Protein AF-A0A2S7SZ39-F1 (afdb_monomer_lite)

Foldseek 3Di:
DDFDWDFDADPVRHTDDIDGDPVSVVVVVVVVPPDPPVVNVVVVVVVVVVCVVPVPPDDDPVVVVVVD

Structure (mmCIF, N/CA/C/O backbone):
data_AF-A0A2S7SZ39-F1
#
_entry.id   AF-A0A2S7SZ39-F1
#
loop_
_atom_site.group_PDB
_atom_site.id
_atom_site.type_symbol
_atom_site.label_atom_id
_atom_site.label_alt_id
_atom_site.label_comp_id
_atom_site.label_asym_id
_atom_site.label_entity_id
_atom_site.label_seq_id
_atom_site.pdbx_PDB_ins_code
_atom_site.Cartn_x
_atom_site.Cartn_y
_atom_site.Cartn_z
_atom_site.occupancy
_atom_site.B_iso_or_equiv
_atom_site.auth_seq_id
_atom_site.auth_comp_id
_atom_site.auth_asym_id
_atom_site.auth_atom_id
_atom_site.pdbx_PDB_model_num
ATOM 1 N N . MET A 1 1 ? 19.806 1.019 -3.044 1.00 57.94 1 MET A N 1
ATOM 2 C CA . MET A 1 1 ? 19.612 -0.083 -4.014 1.00 57.94 1 MET A CA 1
ATOM 3 C C . MET A 1 1 ? 18.712 0.457 -5.117 1.00 57.94 1 MET A C 1
ATOM 5 O O . MET A 1 1 ? 17.703 1.052 -4.772 1.00 57.94 1 MET A O 1
ATOM 9 N N . VAL A 1 2 ? 19.105 0.378 -6.392 1.00 68.94 2 VAL A N 1
ATOM 10 C CA . VAL A 1 2 ? 18.416 1.094 -7.486 1.00 68.94 2 VAL A CA 1
ATOM 11 C C . VAL A 1 2 ? 17.574 0.112 -8.295 1.00 68.94 2 VAL A C 1
ATOM 13 O O . VAL A 1 2 ? 18.088 -0.899 -8.767 1.00 68.94 2 VAL A O 1
ATOM 16 N N . VAL A 1 3 ? 16.283 0.406 -8.430 1.00 84.56 3 VAL A N 1
ATOM 17 C CA . VAL A 1 3 ? 15.375 -0.285 -9.350 1.00 84.56 3 VAL A CA 1
ATOM 18 C C . VAL A 1 3 ? 15.489 0.400 -10.712 1.00 84.56 3 VAL A C 1
ATOM 20 O O . VAL A 1 3 ? 15.474 1.627 -10.768 1.00 84.56 3 VAL A O 1
ATOM 23 N N . ASN A 1 4 ? 15.625 -0.367 -11.796 1.00 87.50 4 ASN A N 1
ATOM 24 C CA . ASN A 1 4 ? 15.764 0.177 -13.149 1.00 87.50 4 ASN A CA 1
ATOM 25 C C . ASN A 1 4 ? 14.578 -0.260 -14.031 1.00 87.50 4 ASN A C 1
ATOM 27 O O . ASN A 1 4 ? 14.676 -1.291 -14.702 1.00 87.50 4 ASN A O 1
ATOM 31 N N . PRO A 1 5 ? 13.436 0.453 -13.979 1.00 89.88 5 PRO A N 1
ATOM 32 C CA . PRO A 1 5 ? 12.279 0.138 -14.809 1.00 89.88 5 PRO A CA 1
ATOM 33 C C . PRO A 1 5 ? 12.592 0.382 -16.287 1.00 89.88 5 PRO A C 1
ATOM 35 O O . PRO A 1 5 ? 13.239 1.367 -16.645 1.00 89.88 5 PRO A O 1
ATOM 38 N N . GLN A 1 6 ? 12.102 -0.502 -17.152 1.00 94.62 6 GLN A N 1
ATOM 39 C CA . GLN A 1 6 ? 12.165 -0.312 -18.599 1.00 94.62 6 GLN A CA 1
ATOM 40 C C . GLN A 1 6 ? 10.813 0.184 -19.098 1.00 94.62 6 GLN A C 1
ATOM 42 O O . GLN A 1 6 ? 9.776 -0.340 -18.701 1.00 94.62 6 GLN A O 1
ATOM 47 N N . TYR A 1 7 ? 10.814 1.184 -19.972 1.00 95.62 7 TYR A N 1
ATOM 48 C CA . TYR A 1 7 ? 9.590 1.776 -20.502 1.00 95.62 7 TYR A CA 1
ATOM 49 C C . TYR A 1 7 ? 9.302 1.231 -21.898 1.00 95.62 7 TYR A C 1
ATOM 51 O O . TYR A 1 7 ? 10.198 1.121 -22.734 1.00 95.62 7 TYR A O 1
ATOM 59 N N . LEU A 1 8 ? 8.039 0.890 -22.132 1.00 96.06 8 LEU A N 1
ATOM 60 C CA . LEU A 1 8 ? 7.523 0.472 -23.428 1.00 96.06 8 LEU A CA 1
ATOM 61 C C . LEU A 1 8 ? 6.800 1.654 -24.066 1.00 96.06 8 LEU A C 1
ATOM 63 O O . LEU A 1 8 ? 6.026 2.341 -23.394 1.00 96.06 8 LEU A O 1
ATOM 67 N N . PHE A 1 9 ? 7.030 1.864 -25.359 1.00 97.56 9 PHE A N 1
ATOM 68 C CA . PHE A 1 9 ? 6.496 2.999 -26.105 1.00 97.56 9 PHE A CA 1
ATOM 69 C C . PHE A 1 9 ? 5.674 2.530 -27.308 1.00 97.56 9 PHE A C 1
ATOM 71 O O . PHE A 1 9 ? 5.987 1.506 -27.917 1.00 97.56 9 PHE A O 1
ATOM 78 N N . ASP A 1 10 ? 4.625 3.278 -27.653 1.00 95.62 10 ASP A N 1
ATOM 79 C CA . ASP A 1 10 ? 3.902 3.090 -28.910 1.00 95.62 10 ASP A CA 1
ATOM 80 C C . ASP A 1 10 ? 4.701 3.630 -30.114 1.00 95.62 10 ASP A C 1
ATOM 82 O O . ASP A 1 10 ? 5.771 4.228 -29.982 1.00 95.62 10 ASP A O 1
ATOM 86 N N . ALA A 1 11 ? 4.152 3.462 -31.3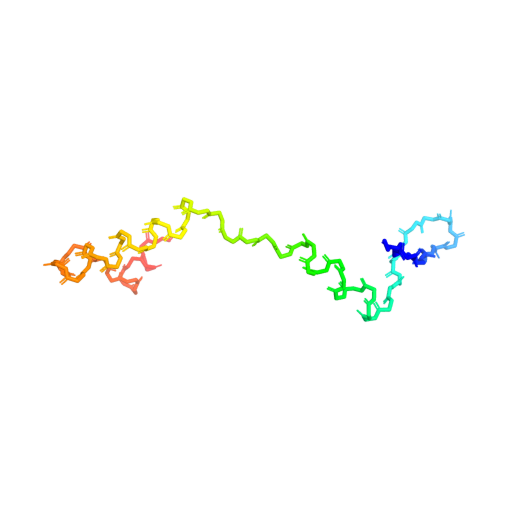20 1.00 95.56 11 ALA A N 1
ATOM 87 C CA . ALA A 1 11 ? 4.768 3.952 -32.556 1.00 95.56 11 ALA A CA 1
ATOM 88 C C . ALA A 1 11 ? 4.902 5.489 -32.634 1.00 95.56 11 ALA A C 1
ATOM 90 O O . ALA A 1 11 ? 5.607 5.998 -33.502 1.00 95.56 11 ALA A O 1
ATOM 91 N N . LYS A 1 12 ? 4.214 6.233 -31.761 1.00 97.00 12 LYS A N 1
ATOM 92 C CA . LYS A 1 12 ? 4.286 7.695 -31.651 1.00 97.00 12 LYS A CA 1
ATOM 93 C C . LYS A 1 12 ? 5.240 8.143 -30.536 1.00 97.00 12 LYS A C 1
ATOM 95 O O . LYS A 1 12 ? 5.409 9.344 -30.350 1.00 97.00 12 LYS A O 1
ATOM 100 N N . GLY A 1 13 ? 5.866 7.208 -29.817 1.00 94.81 13 GLY A N 1
ATOM 101 C CA . GLY A 1 13 ? 6.759 7.491 -28.697 1.00 94.81 13 GLY A CA 1
ATOM 102 C C . GLY A 1 13 ? 6.042 7.752 -27.369 1.00 94.81 13 GLY A C 1
ATOM 103 O O . GLY A 1 13 ? 6.687 8.196 -26.423 1.00 94.81 13 GLY A O 1
ATOM 104 N N . ASN A 1 14 ? 4.737 7.485 -27.262 1.00 96.81 14 ASN A N 1
ATOM 105 C CA . ASN A 1 14 ? 4.022 7.601 -25.992 1.00 96.81 14 ASN A CA 1
ATOM 106 C C . ASN A 1 14 ? 4.299 6.378 -25.122 1.00 96.81 14 ASN A C 1
ATOM 108 O O . ASN A 1 14 ? 4.233 5.247 -25.603 1.00 96.81 14 ASN A O 1
ATOM 112 N N . THR A 1 15 ? 4.555 6.590 -23.832 1.00 96.94 15 THR A N 1
ATOM 113 C CA . THR A 1 15 ? 4.702 5.496 -22.867 1.00 96.94 15 THR A CA 1
ATOM 114 C C . THR A 1 15 ? 3.389 4.729 -22.736 1.00 96.94 15 THR A C 1
ATOM 116 O O . THR A 1 15 ? 2.368 5.303 -22.363 1.00 96.94 15 THR A O 1
ATOM 119 N N . ILE A 1 16 ? 3.426 3.426 -22.999 1.00 97.06 16 ILE A N 1
ATOM 120 C CA . ILE A 1 16 ? 2.267 2.523 -22.896 1.00 97.06 16 ILE A CA 1
ATOM 121 C C . ILE A 1 16 ? 2.425 1.466 -21.806 1.00 97.06 16 ILE A C 1
ATOM 123 O O . ILE A 1 16 ? 1.467 0.775 -21.473 1.00 97.06 16 ILE A O 1
ATOM 127 N N . GLY A 1 17 ? 3.622 1.321 -21.241 1.00 95.12 17 GLY A N 1
ATOM 128 C CA . GLY A 1 17 ? 3.853 0.347 -20.188 1.00 95.12 17 GLY A CA 1
ATOM 129 C C . GLY A 1 17 ? 5.209 0.493 -19.524 1.00 95.12 17 GLY A C 1
ATOM 130 O O . GLY A 1 17 ? 6.112 1.161 -20.030 1.00 95.12 17 GLY A O 1
ATOM 131 N N . VAL A 1 18 ? 5.335 -0.171 -18.382 1.00 95.19 18 VAL A N 1
ATOM 132 C CA . VAL A 1 18 ? 6.588 -0.347 -17.655 1.00 95.19 18 VAL A CA 1
ATOM 133 C C . VAL A 1 18 ? 6.813 -1.837 -17.480 1.00 95.19 18 VAL A C 1
ATOM 135 O O . VAL A 1 18 ? 5.932 -2.556 -17.017 1.00 95.19 18 VAL A O 1
ATOM 138 N N . PHE A 1 19 ? 8.003 -2.290 -17.844 1.00 94.25 19 PHE A N 1
ATOM 139 C CA . PHE A 1 19 ? 8.495 -3.612 -17.521 1.00 94.25 19 PHE A CA 1
ATOM 140 C C . PHE A 1 19 ? 9.424 -3.529 -16.312 1.00 94.25 19 PHE A C 1
ATOM 142 O O . PHE A 1 19 ? 10.368 -2.732 -16.270 1.00 94.25 19 PHE A O 1
ATOM 149 N N . LEU A 1 20 ? 9.162 -4.396 -15.341 1.00 93.25 20 LEU A N 1
ATOM 150 C CA . LEU A 1 20 ? 9.982 -4.570 -14.160 1.00 93.25 20 LEU A CA 1
ATOM 151 C C . LEU A 1 20 ? 10.107 -6.062 -13.853 1.00 93.25 20 LEU A C 1
ATOM 153 O O . LEU A 1 20 ? 9.135 -6.803 -13.986 1.00 93.25 20 LEU A O 1
ATOM 157 N N . SER A 1 21 ? 11.299 -6.509 -13.453 1.00 92.56 21 SER A N 1
ATOM 158 C CA . SER A 1 21 ? 11.460 -7.881 -12.968 1.00 92.56 21 SER A CA 1
ATOM 159 C C . SER A 1 21 ? 10.689 -8.080 -11.664 1.00 92.56 21 SER A C 1
ATOM 161 O O . SER A 1 21 ? 10.517 -7.131 -10.896 1.00 92.56 21 SER A O 1
ATOM 163 N N . ILE A 1 22 ? 10.285 -9.322 -11.386 1.00 90.50 22 ILE A N 1
ATOM 164 C CA . ILE A 1 22 ? 9.605 -9.679 -10.132 1.00 90.50 22 ILE A CA 1
ATOM 165 C C . ILE A 1 22 ? 10.444 -9.253 -8.917 1.00 90.50 22 ILE A C 1
ATOM 167 O O . ILE A 1 22 ? 9.949 -8.525 -8.068 1.00 90.50 22 ILE A O 1
ATOM 171 N N . ASP A 1 23 ? 11.751 -9.528 -8.912 1.00 90.12 23 ASP A N 1
ATOM 172 C CA . ASP A 1 23 ? 12.651 -9.072 -7.841 1.00 90.12 23 ASP A CA 1
ATOM 173 C C . ASP A 1 23 ? 12.689 -7.543 -7.666 1.00 90.12 23 ASP A C 1
ATOM 175 O O . ASP A 1 23 ? 12.962 -7.035 -6.577 1.00 90.12 23 ASP A O 1
ATOM 179 N N . GLY A 1 24 ? 12.516 -6.787 -8.755 1.00 89.88 24 GLY A N 1
ATOM 180 C CA . GLY A 1 24 ? 12.435 -5.329 -8.715 1.00 89.88 24 GLY A CA 1
ATOM 181 C C . GLY A 1 24 ? 11.096 -4.859 -8.155 1.00 89.88 24 GLY A C 1
ATOM 182 O O . GLY A 1 24 ? 11.061 -3.914 -7.367 1.00 89.88 24 GLY A O 1
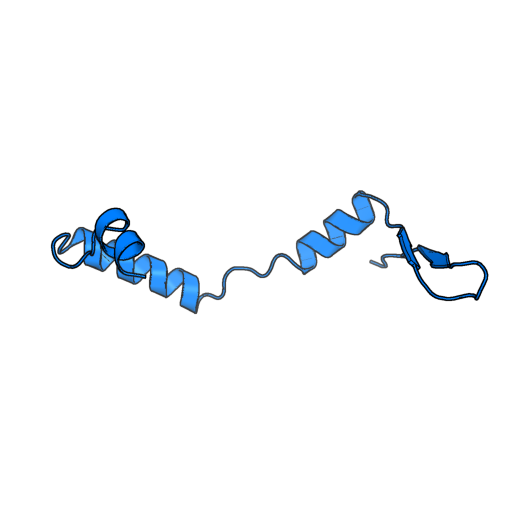ATOM 183 N N . TRP A 1 25 ? 10.017 -5.544 -8.533 1.00 89.88 25 TRP A N 1
ATOM 184 C CA . TRP A 1 25 ? 8.671 -5.298 -8.037 1.00 89.88 25 TRP A CA 1
ATOM 185 C C . TRP A 1 25 ? 8.566 -5.567 -6.540 1.00 89.88 25 TRP A C 1
ATOM 187 O O . TRP A 1 25 ? 8.133 -4.684 -5.813 1.00 89.88 25 TRP A O 1
ATOM 197 N N . ASP A 1 26 ? 9.051 -6.707 -6.054 1.00 87.62 26 ASP A N 1
ATOM 198 C CA . ASP A 1 26 ? 8.950 -7.084 -4.640 1.00 87.62 26 ASP A CA 1
ATOM 199 C C . ASP A 1 26 ? 9.703 -6.110 -3.722 1.00 87.62 26 ASP A C 1
ATOM 201 O O . ASP A 1 26 ? 9.248 -5.781 -2.622 1.00 87.62 26 ASP A O 1
ATOM 205 N N . LYS A 1 27 ? 10.825 -5.558 -4.199 1.00 87.88 27 LYS A N 1
ATOM 206 C CA . LYS A 1 27 ? 11.562 -4.501 -3.489 1.00 87.88 27 LYS A CA 1
ATOM 207 C C . LYS A 1 27 ? 10.751 -3.214 -3.382 1.00 87.88 27 LYS A C 1
ATOM 209 O O . LYS A 1 27 ? 10.728 -2.607 -2.315 1.00 87.88 27 LYS A O 1
ATOM 214 N N . LEU A 1 28 ? 10.087 -2.796 -4.464 1.00 85.88 28 LEU A N 1
ATOM 215 C CA . LEU A 1 28 ? 9.190 -1.637 -4.431 1.00 85.88 28 LEU A CA 1
ATOM 216 C C . LEU A 1 28 ? 7.962 -1.914 -3.569 1.00 85.88 28 LEU A C 1
ATOM 218 O O . LEU A 1 28 ? 7.580 -1.066 -2.774 1.00 85.88 28 LEU A O 1
ATOM 222 N N . ALA A 1 29 ? 7.377 -3.103 -3.684 1.00 83.56 29 ALA A N 1
ATOM 223 C CA . ALA A 1 29 ? 6.220 -3.518 -2.911 1.00 83.56 29 ALA A CA 1
ATOM 224 C C . ALA A 1 29 ? 6.526 -3.498 -1.414 1.00 83.56 29 ALA A C 1
ATOM 226 O O . ALA A 1 29 ? 5.698 -3.035 -0.649 1.00 83.56 29 ALA A O 1
ATOM 227 N N . THR A 1 30 ? 7.727 -3.899 -0.995 1.00 82.25 30 THR A N 1
ATOM 228 C CA . THR A 1 30 ? 8.160 -3.800 0.409 1.00 82.25 30 THR A CA 1
ATOM 229 C C . THR A 1 30 ? 8.289 -2.347 0.881 1.00 82.25 30 THR A C 1
ATOM 231 O O . THR A 1 30 ? 7.972 -2.044 2.022 1.00 82.25 30 THR A O 1
ATOM 234 N N . LEU A 1 31 ? 8.710 -1.419 0.014 1.00 76.81 31 LEU A N 1
ATOM 235 C CA . LEU A 1 31 ? 8.739 0.016 0.343 1.00 76.81 31 LEU A CA 1
ATOM 236 C C . LEU A 1 31 ? 7.335 0.636 0.384 1.00 76.81 31 LEU A C 1
ATOM 238 O O . LEU A 1 31 ? 7.106 1.602 1.103 1.00 76.81 31 LEU A O 1
ATOM 242 N N . LEU A 1 32 ? 6.422 0.094 -0.423 1.00 74.44 32 LEU A N 1
ATOM 243 C CA . LEU A 1 32 ? 5.021 0.500 -0.524 1.00 74.44 32 LEU A CA 1
ATOM 244 C C . LEU A 1 32 ? 4.102 -0.288 0.412 1.00 74.44 32 LEU A C 1
ATOM 246 O O . LEU A 1 32 ? 2.907 0.010 0.464 1.00 74.44 32 LEU A O 1
ATOM 250 N N . GLN A 1 33 ? 4.633 -1.265 1.155 1.00 71.56 33 GLN A N 1
ATOM 251 C CA . GLN A 1 33 ? 3.987 -1.817 2.335 1.00 71.56 33 GLN A CA 1
ATOM 252 C C . GLN A 1 33 ? 3.952 -0.686 3.353 1.00 71.56 33 GLN A C 1
ATOM 254 O O . GLN A 1 33 ? 4.798 -0.564 4.233 1.00 71.56 33 GLN A O 1
ATOM 259 N N . ASN A 1 34 ? 2.963 0.185 3.179 1.00 67.06 34 ASN A N 1
ATOM 260 C CA . ASN A 1 34 ? 2.536 1.096 4.207 1.00 67.06 34 ASN A CA 1
ATOM 261 C C . ASN A 1 34 ? 2.152 0.201 5.373 1.00 67.06 34 ASN A C 1
ATOM 263 O O . ASN A 1 34 ? 1.132 -0.493 5.324 1.00 67.06 34 ASN A O 1
ATOM 267 N N . GLU A 1 35 ? 2.991 0.178 6.402 1.00 72.88 35 GLU A N 1
ATOM 268 C CA . GLU A 1 35 ? 2.530 -0.292 7.690 1.00 72.88 35 GLU A CA 1
ATOM 269 C C . GLU A 1 35 ? 1.223 0.439 7.990 1.00 72.88 35 GLU A C 1
ATOM 271 O O . GLU A 1 35 ? 1.121 1.657 7.810 1.00 72.88 35 GLU A O 1
ATOM 276 N N . ILE A 1 36 ? 0.203 -0.320 8.394 1.00 79.94 36 ILE A N 1
ATOM 277 C CA . ILE A 1 36 ? -1.056 0.255 8.858 1.00 79.94 36 ILE A CA 1
ATOM 278 C C . ILE A 1 36 ? -0.690 1.325 9.899 1.00 79.94 36 ILE A C 1
ATOM 280 O O . ILE A 1 36 ? -0.020 0.980 10.879 1.00 79.94 36 ILE A O 1
ATOM 284 N N . PRO A 1 37 ? -1.067 2.604 9.706 1.00 86.88 37 PRO A N 1
ATOM 285 C CA . PRO A 1 37 ? -0.726 3.653 10.653 1.00 86.88 37 PRO A CA 1
ATOM 286 C C . PRO A 1 37 ? -1.152 3.264 12.068 1.00 86.88 37 PRO A C 1
ATOM 288 O O . PRO A 1 37 ? -2.230 2.699 12.255 1.00 86.88 37 PRO A O 1
ATOM 291 N N . ASP A 1 38 ? -0.356 3.602 13.079 1.00 88.88 38 ASP A N 1
ATOM 292 C CA . ASP A 1 38 ? -0.622 3.145 14.451 1.00 88.88 38 ASP A CA 1
ATOM 293 C C . ASP A 1 38 ? -1.991 3.584 14.984 1.00 88.88 38 ASP A C 1
ATOM 295 O O . ASP A 1 38 ? -2.598 2.883 15.790 1.00 88.88 38 ASP A O 1
ATOM 299 N N . TRP A 1 39 ? -2.533 4.702 14.490 1.00 92.25 39 TRP A N 1
ATOM 300 C CA . TRP A 1 39 ? -3.890 5.123 14.836 1.00 92.25 39 TRP A CA 1
ATOM 301 C C . TRP A 1 39 ? -4.960 4.143 14.334 1.00 92.25 39 TRP A C 1
ATOM 303 O O . TRP A 1 39 ? -5.959 3.946 15.021 1.00 92.25 39 TRP A O 1
ATOM 313 N N . GLN A 1 40 ? -4.757 3.509 13.174 1.00 92.25 40 GLN A N 1
ATOM 314 C CA . GLN A 1 40 ? -5.670 2.496 12.640 1.00 92.25 40 GLN A CA 1
ATOM 315 C C . GLN A 1 40 ? -5.571 1.203 13.448 1.00 92.25 40 GLN A C 1
ATOM 317 O O . GLN A 1 40 ? -6.605 0.652 13.814 1.00 92.25 40 GLN A O 1
ATOM 322 N N . LYS A 1 41 ? -4.349 0.763 13.792 1.00 93.69 41 LYS A N 1
ATOM 323 C CA . LYS A 1 41 ? -4.133 -0.397 14.678 1.00 93.69 41 LYS A CA 1
ATOM 324 C C . LYS A 1 41 ? -4.832 -0.182 16.024 1.00 93.69 41 LYS A C 1
AT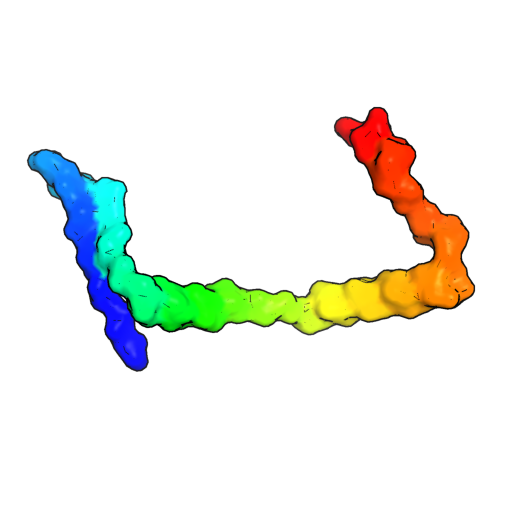OM 326 O O . LYS A 1 41 ? -5.679 -0.975 16.415 1.00 93.69 41 LYS A O 1
ATOM 331 N N . LYS A 1 42 ? -4.577 0.969 16.656 1.00 96.25 42 LYS A N 1
ATOM 332 C CA . LYS A 1 42 ? -5.184 1.346 17.937 1.00 96.25 42 LYS A CA 1
ATOM 333 C C . LYS A 1 42 ? -6.708 1.425 17.865 1.00 96.25 42 LYS A C 1
ATOM 335 O O . LYS A 1 42 ? -7.376 1.042 18.815 1.00 96.25 42 LYS A O 1
ATOM 340 N N . LEU A 1 43 ? -7.269 1.920 16.761 1.00 94.94 43 LEU A N 1
ATOM 341 C CA . LEU A 1 43 ? -8.719 1.957 16.579 1.00 94.94 43 LEU A CA 1
ATOM 342 C C . LEU A 1 43 ? -9.314 0.543 16.533 1.00 94.94 43 LEU A C 1
ATOM 344 O O . LEU A 1 43 ? -10.348 0.313 17.155 1.00 94.94 43 LEU A O 1
ATOM 348 N N . ILE A 1 44 ? -8.666 -0.391 15.829 1.00 92.81 44 ILE A N 1
ATOM 349 C CA . ILE A 1 44 ? -9.089 -1.797 15.789 1.00 92.81 44 ILE A CA 1
ATOM 350 C C . ILE A 1 44 ? -9.022 -2.407 17.192 1.00 92.81 44 ILE A C 1
ATOM 352 O O . ILE A 1 44 ? -10.015 -2.980 17.634 1.00 92.81 44 ILE A O 1
ATOM 356 N N . ASP A 1 45 ? -7.911 -2.222 17.910 1.00 95.25 45 ASP A N 1
ATOM 357 C CA . ASP A 1 45 ? -7.746 -2.729 19.279 1.00 95.25 45 ASP A CA 1
ATOM 358 C C . ASP A 1 45 ? -8.840 -2.190 20.212 1.00 95.25 45 ASP A C 1
ATOM 360 O O . ASP A 1 45 ? -9.510 -2.964 20.895 1.00 95.25 45 ASP A O 1
ATOM 364 N N . THR A 1 46 ? -9.107 -0.878 20.171 1.00 93.38 46 THR A N 1
ATOM 365 C CA . THR A 1 46 ? -10.196 -0.258 20.939 1.00 93.38 46 THR A CA 1
ATOM 366 C C . THR A 1 46 ? -11.547 -0.891 20.609 1.00 93.38 46 THR A C 1
ATOM 368 O O . THR A 1 46 ? -12.308 -1.208 21.519 1.00 93.38 46 THR A O 1
ATOM 371 N N . ARG A 1 47 ? -11.858 -1.113 19.324 1.00 90.69 47 ARG A N 1
ATOM 372 C CA . ARG A 1 47 ? -13.137 -1.722 18.921 1.00 90.69 47 ARG A CA 1
ATOM 373 C C . ARG A 1 47 ? -13.264 -3.172 19.371 1.00 90.69 47 ARG A C 1
ATOM 375 O O . ARG A 1 47 ? -14.349 -3.577 19.780 1.00 90.69 47 ARG A O 1
ATOM 382 N N . LEU A 1 48 ? -12.177 -3.940 19.329 1.00 91.00 48 LEU A N 1
ATOM 383 C CA . LEU A 1 48 ? -12.150 -5.309 19.841 1.00 91.00 48 LEU A CA 1
ATOM 384 C C . LEU A 1 48 ? -12.356 -5.339 21.360 1.00 91.00 48 LEU A C 1
ATOM 386 O O . LEU A 1 48 ? -13.127 -6.159 21.856 1.00 91.00 48 LEU A O 1
ATOM 390 N N . GLU A 1 49 ? -11.724 -4.426 22.101 1.00 92.31 49 GLU A N 1
ATOM 391 C CA . GLU A 1 49 ? -11.937 -4.299 23.543 1.00 92.31 49 GLU A CA 1
ATOM 392 C C . GLU A 1 49 ? -13.373 -3.896 23.890 1.00 92.31 49 GLU A C 1
ATOM 394 O O . GLU A 1 49 ? -13.965 -4.482 24.798 1.00 92.31 49 GLU A O 1
ATOM 399 N N . GLU A 1 50 ? -13.937 -2.909 23.194 1.00 89.38 50 GLU A N 1
ATOM 400 C CA . GLU A 1 50 ? -15.326 -2.476 23.375 1.00 89.38 50 GLU A CA 1
ATOM 401 C C . GLU A 1 50 ? -16.289 -3.637 23.124 1.00 89.38 50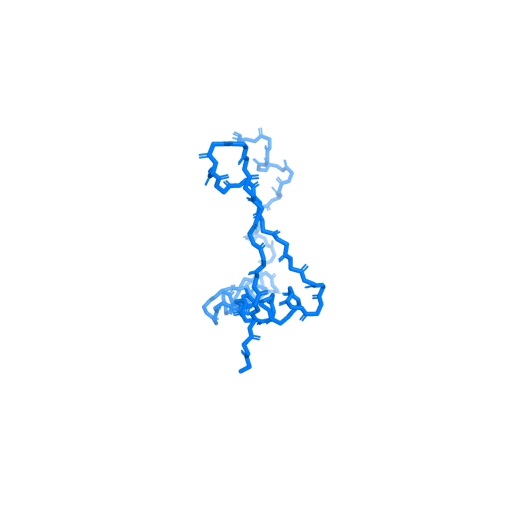 GLU A C 1
ATOM 403 O O . GLU A 1 50 ? -17.121 -3.929 23.981 1.00 89.38 50 GLU A O 1
ATOM 408 N N . TYR A 1 51 ? -16.103 -4.371 22.024 1.00 87.00 51 TYR A N 1
ATOM 409 C CA . TYR A 1 51 ? -16.902 -5.554 21.711 1.00 87.00 51 TYR A CA 1
ATOM 410 C C . TYR A 1 51 ? -16.769 -6.660 22.765 1.00 87.00 51 TYR A C 1
ATOM 412 O O . TYR A 1 51 ? -17.752 -7.309 23.114 1.00 87.00 51 TYR A O 1
ATOM 420 N N . SER A 1 52 ? -15.562 -6.867 23.303 1.00 87.25 52 SER A N 1
ATOM 421 C CA . SER A 1 52 ? -15.329 -7.863 24.356 1.00 87.25 52 SER A CA 1
ATOM 422 C C . SER A 1 52 ? -16.060 -7.534 25.663 1.00 87.25 52 SER A C 1
ATOM 424 O O . SER A 1 52 ? -16.407 -8.442 26.418 1.00 87.25 52 SER A O 1
ATOM 426 N N . LYS A 1 53 ? -16.284 -6.240 25.932 1.00 88.50 53 LYS A N 1
ATOM 427 C CA . LYS A 1 53 ? -16.939 -5.737 27.147 1.00 88.50 53 LYS A CA 1
ATOM 428 C C . LYS A 1 53 ? -18.455 -5.655 26.980 1.00 88.50 53 LYS A C 1
ATOM 430 O O . LYS A 1 53 ? -19.171 -5.934 27.937 1.00 88.50 53 LYS A O 1
ATOM 435 N N . ASP A 1 54 ? -18.928 -5.280 25.795 1.00 83.38 54 ASP A N 1
ATOM 436 C CA . ASP A 1 54 ? -20.347 -5.184 25.461 1.00 83.38 54 ASP A CA 1
ATOM 437 C C . ASP A 1 54 ? -20.578 -5.467 23.967 1.00 83.38 54 ASP A C 1
ATOM 439 O O . ASP A 1 54 ? -20.439 -4.596 23.104 1.00 83.38 54 ASP A O 1
ATOM 443 N N . SER A 1 55 ? -20.960 -6.707 23.657 1.00 75.25 55 SER A N 1
ATOM 444 C CA . SER A 1 55 ? -21.253 -7.131 22.286 1.00 75.25 55 SER A CA 1
ATOM 445 C C . SER A 1 55 ? -22.572 -6.570 21.741 1.00 75.25 55 SER A C 1
ATOM 447 O O . SER A 1 55 ? -22.795 -6.617 20.530 1.00 75.25 55 SER A O 1
ATOM 449 N N . GLY A 1 56 ? -23.432 -6.002 22.597 1.00 76.06 56 GLY A N 1
ATOM 450 C CA . GLY A 1 56 ? -24.734 -5.449 22.215 1.00 76.06 56 GLY A CA 1
ATOM 451 C C . GLY A 1 56 ? -24.654 -4.127 21.446 1.00 76.06 56 GLY A C 1
ATOM 452 O O . GLY A 1 56 ? -25.635 -3.725 20.826 1.00 76.06 56 GLY A O 1
ATOM 453 N N . ASN A 1 57 ? -23.492 -3.466 21.441 1.00 71.00 57 ASN A N 1
ATOM 454 C CA . ASN A 1 57 ? -23.257 -2.205 20.730 1.00 71.00 57 ASN A CA 1
ATOM 455 C C . ASN A 1 57 ? -22.653 -2.405 19.324 1.00 71.00 57 ASN A C 1
ATOM 457 O O . ASN A 1 57 ? -21.918 -1.557 18.814 1.00 71.00 57 ASN A O 1
ATOM 461 N N . THR A 1 58 ? -22.926 -3.549 18.695 1.00 78.62 58 THR A N 1
ATOM 462 C CA . THR A 1 58 ? -22.549 -3.809 17.302 1.00 78.62 58 THR A CA 1
ATOM 463 C C . THR A 1 58 ? -23.779 -3.939 16.425 1.00 78.62 58 THR A C 1
ATOM 465 O O . THR A 1 58 ? -24.832 -4.392 16.862 1.00 78.62 58 THR A O 1
ATOM 468 N N . LEU A 1 59 ? -23.647 -3.476 15.185 1.00 80.75 59 LEU A N 1
ATOM 469 C CA . LEU A 1 59 ? -24.689 -3.586 14.176 1.00 80.75 59 LEU A CA 1
ATOM 470 C C . LEU A 1 59 ? -24.401 -4.817 13.327 1.00 80.75 59 LEU A C 1
ATOM 472 O O . LEU A 1 59 ? -23.255 -5.035 12.926 1.00 80.75 59 LEU A O 1
ATOM 476 N N . ASP A 1 60 ? -25.439 -5.594 13.045 1.00 82.81 60 ASP A N 1
ATOM 477 C CA . ASP A 1 60 ? -25.347 -6.703 12.109 1.00 82.81 60 ASP A CA 1
ATOM 478 C C . ASP A 1 60 ? -25.083 -6.152 10.698 1.00 82.81 60 ASP A C 1
ATOM 480 O O . ASP A 1 60 ? -25.796 -5.273 10.199 1.00 82.81 60 ASP A O 1
ATOM 484 N N . TRP A 1 61 ? -24.011 -6.634 10.070 1.00 82.31 61 TRP A N 1
ATOM 485 C CA . TRP A 1 61 ? -23.605 -6.168 8.750 1.00 82.31 61 TRP A CA 1
ATOM 486 C C . TRP A 1 61 ? -24.634 -6.510 7.672 1.00 82.31 61 TRP A C 1
ATOM 488 O O . TRP A 1 61 ? -24.895 -5.674 6.806 1.00 82.31 61 TRP A O 1
ATOM 498 N N . ASP A 1 62 ? -25.251 -7.689 7.741 1.00 87.50 62 ASP A N 1
ATOM 499 C CA . ASP A 1 62 ? -26.264 -8.108 6.777 1.00 87.50 62 ASP A CA 1
ATOM 500 C C . ASP A 1 62 ? -27.508 -7.217 6.901 1.00 87.50 62 ASP A C 1
ATOM 502 O O . ASP A 1 62 ? -28.095 -6.817 5.890 1.00 87.50 62 ASP A O 1
ATOM 506 N N . GLU A 1 63 ? -27.851 -6.801 8.127 1.00 86.00 63 GLU A N 1
ATOM 507 C CA . GLU A 1 63 ? -28.953 -5.867 8.380 1.00 86.00 63 GLU A CA 1
ATOM 508 C C . GLU A 1 63 ? -28.677 -4.451 7.839 1.00 86.00 63 GLU A C 1
ATOM 510 O O . GLU A 1 63 ? -29.586 -3.779 7.338 1.00 86.00 63 GLU A O 1
ATOM 515 N N . ILE A 1 64 ? -27.431 -3.976 7.930 1.00 87.56 64 ILE A N 1
ATOM 516 C CA . ILE A 1 64 ? -27.029 -2.641 7.460 1.00 87.56 64 ILE A CA 1
ATOM 517 C C . ILE A 1 64 ? -26.853 -2.608 5.939 1.00 87.56 64 ILE A C 1
ATOM 519 O O . ILE A 1 64 ? -27.289 -1.652 5.300 1.00 87.56 64 ILE A O 1
ATOM 523 N N . ALA A 1 65 ? -26.253 -3.639 5.343 1.00 82.88 65 ALA A N 1
ATOM 524 C CA . ALA A 1 65 ? -25.942 -3.679 3.914 1.00 82.88 65 ALA A CA 1
ATOM 525 C C . ALA A 1 65 ? -27.192 -3.606 3.022 1.00 82.88 65 ALA A C 1
ATOM 527 O O . ALA A 1 65 ? -27.112 -3.127 1.899 1.00 82.88 65 ALA A O 1
ATOM 528 N N . HIS A 1 66 ? -28.352 -4.040 3.523 1.00 79.00 66 HIS A N 1
ATOM 529 C CA . HIS A 1 66 ? -29.630 -3.957 2.805 1.00 79.00 66 HIS A CA 1
ATOM 530 C C . HIS A 1 66 ? -30.285 -2.564 2.875 1.00 79.00 66 HIS A C 1
ATOM 532 O O . HIS A 1 66 ? -31.286 -2.322 2.200 1.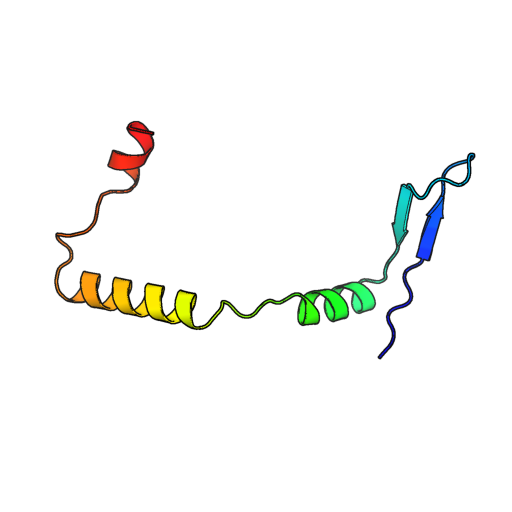00 79.00 66 HIS A O 1
ATOM 538 N N . LYS A 1 67 ? -29.762 -1.660 3.717 1.00 76.88 67 LYS A N 1
ATOM 539 C CA . LYS A 1 67 ? -30.270 -0.291 3.929 1.00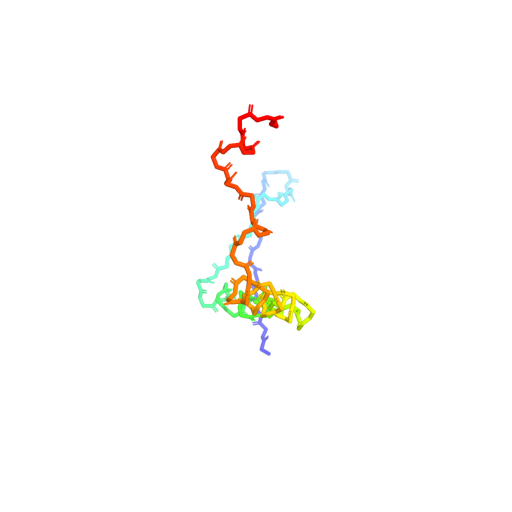 76.88 67 LYS A CA 1
ATOM 540 C C . LYS A 1 67 ? -29.404 0.787 3.255 1.00 76.88 67 LYS A C 1
ATOM 542 O O . LYS A 1 67 ? -29.765 1.961 3.332 1.00 76.88 67 LYS A O 1
ATOM 547 N N . LEU A 1 68 ? -28.279 0.401 2.647 1.00 64.00 68 LEU A N 1
ATOM 548 C CA . LEU A 1 68 ? -27.353 1.257 1.892 1.00 64.00 68 LEU A CA 1
ATOM 549 C C . LEU A 1 68 ? -27.595 1.118 0.385 1.00 64.00 68 LEU A C 1
ATOM 551 O O . LEU A 1 68 ? -27.453 2.149 -0.308 1.00 64.00 68 LEU A O 1
#

Radius of gyration: 22.47 Å; chains: 1; bounding box: 50×17×60 Å

pLDDT: mean 86.67, std 8.94, range [57.94, 97.56]

Organism: NCBI:txid2077091

Secondary structure (DSSP, 8-state):
----PEEEE-TTS-EEEEE--HHHHHHHHHHH--PPPHHHHHHHHHHHHHHHH-GGG---HHHHHTT-

InterPro domains:
  IPR013406 Conserved hypothetical protein CHP02574, addiction module [PF09720] (25-64)

Sequence (68 aa):
MVVNPQYLFDAKGNTIGVFLSIDGWDKLATLLQNEIPDWQKKLIDTRLEEYSKDSGNTLDWDEIAHKL